Protein AF-A0A1A6GMI3-F1 (afdb_monomer)

Organism: Neotoma lepida (NCBI:txid56216)

pLDDT: mean 97.36, std 2.47, range [84.62, 98.81]

Mean predicted aligned error: 1.96 Å

InterPro domains:
  IPR003591 Leucine-rich repeat, typical subtype [SM00369] (22-43)
  IPR003591 Leucine-rich repeat, typical subtype [SM00369] (45-65)
  IPR032675 Leucine-rich repeat domain superfamily [G3DSA:3.80.10.10] (1-65)
  IPR050216 Leucine-rich repeat domain-containing protein [PTHR48051] (2-65)
  IPR055414 Disease resistance R13L4/SHOC-2-like, LRR domain [PF23598] (2-57)

Radius of gyration: 10.75 Å; Cα contacts (8 Å, |Δi|>4): 142; chains: 1; bounding box: 30×19×25 Å

Structure (mmCIF, N/CA/C/O backbone):
data_AF-A0A1A6GMI3-F1
#
_entry.id   AF-A0A1A6GMI3-F1
#
loop_
_atom_site.group_PDB
_atom_site.id
_atom_site.type_symbol
_atom_site.label_atom_id
_atom_site.label_alt_id
_atom_site.label_comp_id
_atom_site.label_asym_id
_atom_site.label_entity_id
_atom_site.label_seq_id
_atom_site.pdbx_PDB_ins_code
_atom_site.Cartn_x
_atom_site.Cartn_y
_atom_site.Cartn_z
_atom_site.occupancy
_atom_site.B_iso_or_equiv
_atom_site.auth_seq_id
_atom_site.auth_comp_id
_atom_site.auth_asym_id
_atom_site.auth_atom_id
_atom_site.pdbx_PDB_model_num
ATOM 1 N N . THR A 1 1 ? -19.500 0.390 4.542 1.00 84.62 1 THR A N 1
ATOM 2 C CA . THR A 1 1 ? -18.067 0.610 4.845 1.00 84.62 1 THR A CA 1
ATOM 3 C C . THR A 1 1 ? -17.270 -0.553 4.321 1.00 84.62 1 THR A C 1
ATOM 5 O O . THR A 1 1 ? -17.614 -1.682 4.651 1.00 84.62 1 THR A O 1
ATOM 8 N N . LEU A 1 2 ? -16.271 -0.284 3.480 1.00 96.31 2 LEU A N 1
ATOM 9 C CA . LEU A 1 2 ? -15.443 -1.317 2.859 1.00 96.31 2 LEU A CA 1
ATOM 10 C C . LEU A 1 2 ? -14.516 -1.952 3.906 1.00 96.31 2 LEU A C 1
ATOM 12 O O . LEU A 1 2 ? -13.933 -1.233 4.715 1.00 96.31 2 LEU A O 1
ATOM 16 N N . ARG A 1 3 ? -14.432 -3.288 3.916 1.00 98.25 3 ARG A N 1
ATOM 17 C CA . ARG A 1 3 ? -13.600 -4.066 4.857 1.00 98.25 3 ARG A CA 1
ATOM 18 C C . ARG A 1 3 ? -12.517 -4.881 4.164 1.00 98.25 3 ARG A C 1
ATOM 20 O O . ARG A 1 3 ? -11.472 -5.105 4.755 1.00 98.25 3 ARG A O 1
ATOM 27 N N . ALA A 1 4 ? -12.757 -5.303 2.933 1.00 98.62 4 ALA A N 1
ATOM 28 C CA . ALA A 1 4 ? -11.786 -6.021 2.131 1.00 98.62 4 ALA A CA 1
ATOM 29 C C . ALA A 1 4 ? -11.781 -5.429 0.725 1.00 98.62 4 ALA A C 1
ATOM 31 O O . ALA A 1 4 ? -12.847 -5.115 0.190 1.00 98.62 4 ALA A O 1
ATOM 32 N N . LEU A 1 5 ? -10.591 -5.256 0.166 1.00 98.50 5 LEU A N 1
ATOM 33 C CA . LEU A 1 5 ? -10.370 -4.778 -1.187 1.00 98.50 5 LEU A CA 1
ATOM 34 C C . LEU A 1 5 ? -9.374 -5.722 -1.858 1.00 98.50 5 LEU A C 1
ATOM 36 O O . LEU A 1 5 ? -8.243 -5.869 -1.395 1.00 98.50 5 LEU A O 1
ATOM 40 N N . TYR A 1 6 ? -9.823 -6.377 -2.926 1.00 98.56 6 TYR A N 1
ATOM 41 C CA . TYR A 1 6 ? -9.026 -7.311 -3.713 1.00 98.56 6 TYR A CA 1
ATOM 42 C C . TYR A 1 6 ? -8.798 -6.703 -5.093 1.00 98.56 6 TYR A C 1
ATOM 44 O O . TYR A 1 6 ? -9.751 -6.484 -5.836 1.00 98.56 6 TYR A O 1
ATOM 52 N N . LEU A 1 7 ? -7.540 -6.406 -5.391 1.00 98.00 7 LEU A N 1
ATOM 53 C CA . LEU A 1 7 ? -7.056 -5.798 -6.631 1.00 98.00 7 LEU A CA 1
ATOM 54 C C . LEU A 1 7 ? -5.958 -6.665 -7.268 1.00 98.00 7 LEU A C 1
ATOM 56 O O . LEU A 1 7 ? -5.116 -6.167 -8.010 1.00 98.00 7 LEU A O 1
ATOM 60 N N . SER A 1 8 ? -5.933 -7.955 -6.929 1.00 98.19 8 SER A N 1
ATOM 61 C CA . SER A 1 8 ? -4.936 -8.895 -7.436 1.00 98.19 8 SER A CA 1
ATOM 62 C C . SER A 1 8 ? -5.053 -9.120 -8.939 1.00 98.19 8 SER A C 1
ATOM 64 O O . SER A 1 8 ? -6.147 -8.958 -9.478 1.00 98.19 8 SER A O 1
ATOM 66 N N . ASP A 1 9 ? -3.946 -9.494 -9.579 1.00 98.31 9 ASP A N 1
ATOM 67 C CA . ASP A 1 9 ? -3.890 -9.850 -11.003 1.00 98.31 9 ASP A CA 1
ATOM 68 C C . ASP A 1 9 ? -4.339 -8.693 -11.916 1.00 98.31 9 ASP A C 1
ATOM 70 O O . ASP A 1 9 ? -5.228 -8.832 -12.758 1.00 98.31 9 ASP A O 1
ATOM 74 N N . ASN A 1 10 ? -3.753 -7.516 -11.697 1.00 97.62 10 ASN A N 1
ATOM 75 C CA . ASN A 1 10 ? -3.957 -6.320 -12.516 1.00 97.62 10 ASN A CA 1
ATOM 76 C C . ASN A 1 10 ? -2.596 -5.732 -12.922 1.00 97.62 10 ASN A C 1
ATOM 78 O O . ASN A 1 10 ? -1.553 -6.197 -12.480 1.00 97.62 10 ASN A O 1
ATOM 82 N N . ASP A 1 11 ? -2.608 -4.673 -13.729 1.00 97.44 11 ASP A N 1
ATOM 83 C CA . ASP A 1 11 ? -1.391 -3.999 -14.199 1.00 97.44 11 ASP A CA 1
ATOM 84 C C . ASP A 1 11 ? -1.152 -2.668 -13.452 1.00 97.44 11 ASP A C 1
ATOM 86 O O . ASP A 1 11 ? -0.743 -1.666 -14.042 1.00 97.44 11 ASP A O 1
ATOM 90 N N . PHE A 1 12 ? -1.480 -2.588 -12.152 1.00 97.81 12 PHE A N 1
ATOM 91 C CA . PHE A 1 12 ? -1.284 -1.343 -11.404 1.00 97.81 12 PHE A CA 1
ATOM 92 C C . PHE A 1 12 ? 0.202 -1.077 -11.157 1.00 97.81 12 PHE A C 1
ATOM 94 O O . PHE A 1 12 ? 0.859 -1.814 -10.430 1.00 97.81 12 PHE A O 1
ATOM 101 N N . GLU A 1 13 ? 0.703 0.038 -11.686 1.00 97.56 13 GLU A N 1
ATOM 102 C CA . GLU A 1 13 ? 2.053 0.540 -11.388 1.00 97.56 13 GLU A CA 1
ATOM 103 C C . GLU A 1 13 ? 2.096 1.405 -10.119 1.00 97.56 13 GLU A C 1
ATOM 105 O O . GLU A 1 13 ? 3.121 1.488 -9.435 1.00 97.56 13 GLU A O 1
ATOM 110 N N . ILE A 1 14 ? 0.970 2.051 -9.790 1.00 97.06 14 ILE A N 1
ATOM 111 C CA . ILE A 1 14 ? 0.815 2.925 -8.624 1.00 97.06 14 ILE A CA 1
ATOM 112 C C . ILE A 1 14 ? -0.540 2.720 -7.946 1.00 97.06 14 ILE A C 1
ATOM 114 O O . ILE A 1 14 ? -1.539 2.396 -8.588 1.00 97.06 14 ILE A O 1
ATOM 118 N N . LEU A 1 15 ? -0.585 3.006 -6.646 1.00 97.31 15 LEU A N 1
ATOM 119 C CA . LEU A 1 15 ? -1.821 3.114 -5.877 1.00 97.31 15 LEU A CA 1
ATOM 120 C C . LEU A 1 15 ? -2.068 4.589 -5.521 1.00 97.31 15 LEU A C 1
ATOM 122 O O . LEU A 1 15 ? -1.133 5.264 -5.083 1.00 97.31 15 LEU A O 1
ATOM 126 N N . PRO A 1 16 ? -3.291 5.125 -5.691 1.00 97.69 16 PRO A N 1
ATOM 127 C CA . PRO A 1 16 ? -3.558 6.519 -5.367 1.00 97.69 16 PRO A CA 1
ATOM 128 C C . PRO A 1 16 ? -3.470 6.760 -3.847 1.00 97.69 16 PRO A C 1
ATOM 130 O O . PRO A 1 16 ? -3.903 5.900 -3.075 1.00 97.69 16 PRO A O 1
ATOM 133 N N . PRO A 1 17 ? -3.018 7.952 -3.402 1.00 97.69 17 PRO A N 1
ATOM 134 C CA . PRO A 1 17 ? -2.992 8.337 -1.982 1.00 97.69 17 PRO A CA 1
ATOM 135 C C . PRO A 1 17 ? -4.349 8.187 -1.282 1.00 97.69 17 PRO A C 1
ATOM 137 O O . PRO A 1 17 ? -4.429 7.871 -0.100 1.00 97.69 17 PRO A O 1
ATOM 140 N N . ASP A 1 18 ? -5.436 8.333 -2.043 1.00 98.19 18 ASP A N 1
ATOM 141 C CA . ASP A 1 18 ? -6.811 8.175 -1.571 1.00 98.19 18 ASP A CA 1
ATOM 142 C C . ASP A 1 18 ? -7.126 6.793 -0.975 1.00 98.19 18 ASP A C 1
ATOM 144 O O . ASP A 1 18 ? -8.152 6.658 -0.304 1.00 98.19 18 ASP A O 1
ATOM 148 N N . ILE A 1 19 ? -6.254 5.789 -1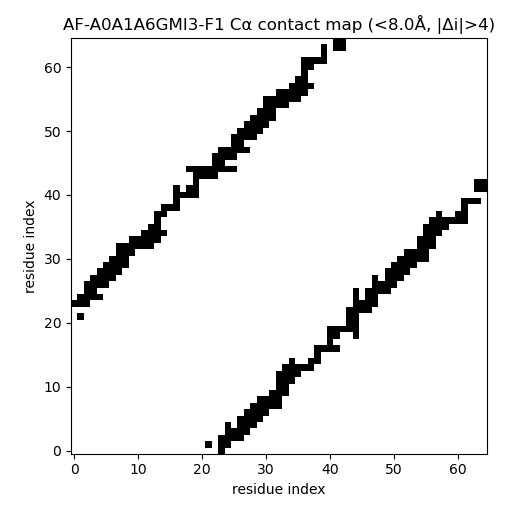.144 1.00 97.62 19 ILE A N 1
ATOM 149 C CA . ILE A 1 19 ? -6.361 4.522 -0.414 1.00 97.62 19 ILE A CA 1
ATOM 150 C C . ILE A 1 19 ? -6.449 4.748 1.103 1.00 97.62 19 ILE A C 1
ATOM 152 O O . ILE A 1 19 ? -7.246 4.077 1.756 1.00 97.62 19 ILE A O 1
ATOM 156 N N . GLY A 1 20 ? -5.735 5.739 1.651 1.00 97.50 20 GLY A N 1
ATOM 157 C CA . GLY A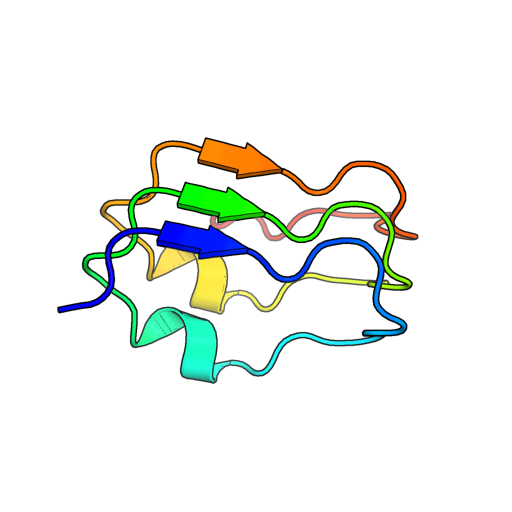 1 20 ? -5.711 6.037 3.088 1.00 97.50 20 GLY A CA 1
ATOM 158 C C . GLY A 1 20 ? -7.076 6.422 3.673 1.00 97.50 20 GLY A C 1
ATOM 159 O O . GLY A 1 20 ? -7.376 6.156 4.839 1.00 97.50 20 GLY A O 1
ATOM 160 N N . LYS A 1 21 ? -8.003 6.896 2.826 1.00 98.12 21 LYS A N 1
ATOM 161 C CA . LYS A 1 21 ? -9.396 7.184 3.214 1.00 98.12 21 LYS A CA 1
ATOM 162 C C . LYS A 1 21 ? -10.170 5.925 3.618 1.00 98.12 21 LYS A C 1
ATOM 164 O O . LYS A 1 21 ? -11.202 6.027 4.290 1.00 98.12 21 LYS A O 1
ATOM 169 N N . LEU A 1 22 ? -9.705 4.732 3.243 1.00 98.06 22 LEU A N 1
ATOM 170 C CA . LEU A 1 22 ? -10.323 3.452 3.590 1.00 98.06 22 LEU A CA 1
ATOM 171 C C . LEU A 1 22 ? -9.967 3.010 5.022 1.00 98.06 22 LEU A C 1
ATOM 173 O O .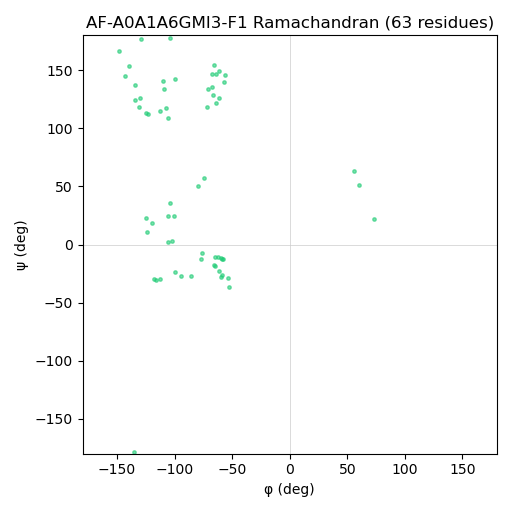 LEU A 1 22 ? -9.624 1.860 5.264 1.00 98.06 22 LEU A O 1
ATOM 177 N N . THR A 1 23 ? -10.133 3.888 6.010 1.00 97.69 23 THR A N 1
ATOM 178 C CA . THR A 1 23 ? -9.717 3.682 7.416 1.00 97.69 23 THR A CA 1
ATOM 179 C C . THR A 1 23 ? -10.361 2.485 8.129 1.00 97.69 23 THR A C 1
ATOM 181 O O . THR A 1 23 ? -9.931 2.103 9.214 1.00 97.69 23 THR A O 1
ATOM 184 N N . LYS A 1 24 ? -11.404 1.873 7.548 1.00 98.50 24 LYS A N 1
ATOM 185 C CA . LYS A 1 24 ? -12.048 0.649 8.068 1.00 98.50 24 LYS A CA 1
ATOM 186 C C . LYS A 1 24 ? -11.653 -0.625 7.316 1.00 98.50 24 LYS A C 1
ATOM 188 O O . LYS A 1 24 ? -12.220 -1.683 7.606 1.00 98.50 24 LYS A O 1
ATOM 193 N N . LEU A 1 25 ? -10.744 -0.522 6.346 1.00 98.56 25 LEU A N 1
ATOM 194 C CA . LEU A 1 25 ? -10.237 -1.650 5.582 1.00 98.56 25 LEU A CA 1
ATOM 195 C C . LEU A 1 25 ? -9.417 -2.560 6.496 1.00 98.56 25 LEU A C 1
ATOM 197 O O . LEU A 1 25 ? -8.638 -2.090 7.312 1.00 98.56 25 LEU A O 1
ATOM 201 N N . GLN A 1 26 ? -9.639 -3.859 6.367 1.00 98.75 26 GLN A N 1
ATOM 202 C CA . GLN A 1 26 ? -9.017 -4.915 7.161 1.00 98.75 26 GLN A CA 1
ATOM 203 C C . GLN A 1 26 ? -8.148 -5.819 6.291 1.00 98.75 26 GLN A C 1
ATOM 205 O O . GLN A 1 26 ? -7.149 -6.339 6.776 1.00 98.75 26 GLN A O 1
ATOM 210 N N . ILE A 1 27 ? -8.507 -5.979 5.016 1.00 98.81 27 ILE A N 1
ATOM 211 C CA . ILE A 1 27 ? -7.763 -6.783 4.048 1.00 98.81 27 ILE A CA 1
ATOM 212 C C . ILE A 1 27 ? -7.542 -5.947 2.789 1.00 98.81 27 ILE A C 1
ATOM 214 O O . ILE A 1 27 ? -8.505 -5.447 2.200 1.00 98.81 27 ILE A O 1
ATOM 218 N N . LEU A 1 28 ? -6.286 -5.828 2.372 1.00 98.62 28 LEU A N 1
ATOM 219 C CA . LEU A 1 28 ? -5.887 -5.248 1.096 1.00 98.62 28 LEU A CA 1
ATOM 220 C C . LEU A 1 28 ? -5.028 -6.264 0.345 1.00 98.62 28 LEU A C 1
ATOM 222 O O . LEU A 1 28 ? -3.921 -6.588 0.775 1.00 98.62 28 LEU A O 1
ATOM 226 N N . SER A 1 29 ? -5.542 -6.774 -0.773 1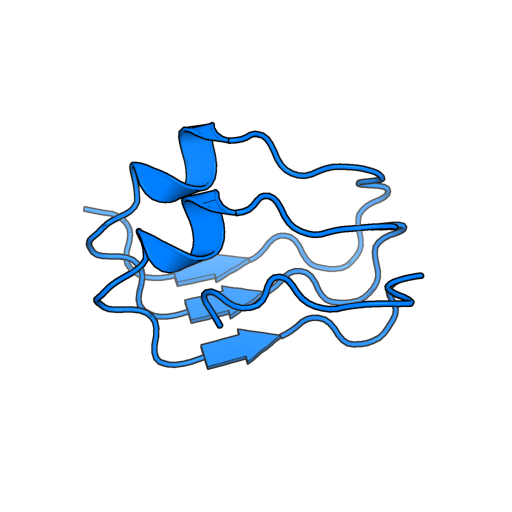.00 98.69 29 SER A N 1
ATOM 227 C CA . SER A 1 29 ? -4.777 -7.635 -1.674 1.00 98.69 29 SER A CA 1
ATOM 228 C C . SER A 1 29 ? -4.416 -6.881 -2.942 1.00 98.69 29 SER A C 1
ATOM 230 O O . SER A 1 29 ? -5.299 -6.480 -3.693 1.00 98.69 29 SER A O 1
ATOM 232 N N . LEU A 1 30 ? -3.118 -6.718 -3.163 1.00 98.56 30 LEU A N 1
ATOM 233 C CA . LEU A 1 30 ? -2.477 -6.100 -4.325 1.00 98.56 30 LEU A CA 1
ATOM 234 C C . LEU A 1 30 ? -1.558 -7.108 -5.033 1.00 98.56 30 LEU A C 1
ATOM 236 O O . LEU A 1 30 ? -0.635 -6.713 -5.736 1.00 98.56 30 LEU A O 1
ATOM 240 N N . ARG A 1 31 ? -1.745 -8.412 -4.783 1.00 98.56 31 ARG A N 1
ATOM 241 C CA . ARG A 1 31 ? -0.882 -9.465 -5.332 1.00 98.56 31 ARG A CA 1
ATOM 242 C C . ARG A 1 31 ? -0.817 -9.399 -6.861 1.00 98.56 31 ARG A C 1
ATOM 244 O O . ARG A 1 31 ? -1.831 -9.082 -7.467 1.00 98.56 31 ARG A O 1
ATOM 251 N N . ASP A 1 32 ? 0.326 -9.738 -7.444 1.00 98.56 32 ASP A N 1
ATOM 252 C CA . ASP A 1 32 ? 0.487 -9.915 -8.890 1.00 98.56 32 ASP A CA 1
ATOM 253 C C . ASP A 1 32 ? 0.048 -8.647 -9.648 1.00 98.56 32 ASP A C 1
ATOM 255 O O . ASP A 1 32 ? -0.956 -8.616 -10.353 1.00 98.56 32 ASP A O 1
ATOM 259 N N . ASN A 1 33 ? 0.780 -7.563 -9.382 1.00 98.62 33 ASN A N 1
ATOM 260 C CA . ASN A 1 33 ? 0.659 -6.249 -10.016 1.00 98.62 33 ASN A CA 1
ATOM 261 C C . ASN A 1 33 ? 2.066 -5.724 -10.354 1.00 98.62 33 ASN A C 1
ATOM 263 O O . ASN A 1 33 ? 3.067 -6.380 -10.080 1.00 98.62 33 ASN A O 1
ATOM 267 N N . ASP A 1 34 ? 2.178 -4.521 -10.913 1.00 98.44 34 ASP A N 1
ATOM 268 C CA . ASP A 1 34 ? 3.463 -3.909 -11.269 1.00 98.44 34 ASP A CA 1
ATOM 269 C C . ASP A 1 34 ? 3.884 -2.777 -10.310 1.00 98.44 34 ASP A C 1
ATOM 271 O O . ASP A 1 34 ? 4.691 -1.918 -10.672 1.00 98.44 34 ASP A O 1
ATOM 275 N N . LEU A 1 35 ? 3.390 -2.776 -9.061 1.00 98.50 35 LEU A N 1
ATOM 276 C CA . LEU A 1 35 ? 3.644 -1.688 -8.110 1.00 98.50 35 LEU A CA 1
ATOM 277 C C . LEU A 1 35 ? 5.139 -1.549 -7.810 1.00 98.50 35 LEU A C 1
ATOM 279 O O . LEU A 1 35 ? 5.793 -2.498 -7.369 1.00 98.50 35 LEU A O 1
ATOM 283 N N . ILE A 1 36 ? 5.664 -0.337 -7.994 1.00 97.88 36 ILE A N 1
ATOM 284 C CA . ILE A 1 36 ? 7.072 0.008 -7.721 1.00 97.88 36 ILE A CA 1
ATOM 285 C C . ILE A 1 36 ? 7.232 0.588 -6.308 1.00 97.88 36 ILE A C 1
ATOM 287 O O . ILE A 1 36 ? 8.278 0.440 -5.673 1.00 97.88 36 ILE A O 1
ATOM 291 N N . SER A 1 37 ? 6.176 1.210 -5.784 1.00 97.31 37 SER A N 1
ATOM 292 C CA . SER A 1 37 ? 6.095 1.719 -4.416 1.00 97.31 37 SER A CA 1
ATOM 293 C C . SER A 1 37 ? 4.663 1.646 -3.881 1.00 97.31 37 SER A C 1
ATOM 295 O O . SER A 1 37 ? 3.705 1.444 -4.630 1.00 97.31 37 SER A O 1
ATOM 297 N N . LEU A 1 38 ? 4.516 1.820 -2.567 1.00 98.19 38 LEU A N 1
ATOM 298 C CA . LEU A 1 38 ? 3.228 2.051 -1.915 1.00 98.19 38 LEU A CA 1
ATOM 299 C C . LEU A 1 38 ? 3.195 3.504 -1.413 1.00 98.19 38 LEU A C 1
ATOM 301 O O . LEU A 1 38 ? 4.222 3.993 -0.932 1.00 98.19 38 LEU A O 1
ATOM 305 N N . PRO A 1 39 ? 2.055 4.210 -1.519 1.00 97.56 39 PRO A N 1
ATOM 306 C CA . PRO A 1 39 ? 1.918 5.554 -0.969 1.00 97.56 39 PRO A CA 1
ATOM 307 C C . PRO A 1 39 ? 2.055 5.519 0.560 1.00 97.56 39 PRO A C 1
ATOM 309 O O . PRO A 1 39 ? 1.609 4.564 1.198 1.00 97.56 39 PRO A O 1
ATOM 312 N N . LYS A 1 40 ? 2.620 6.573 1.163 1.00 98.06 40 LYS A N 1
ATOM 313 C CA . LYS A 1 40 ? 2.748 6.692 2.633 1.00 98.06 40 LYS A CA 1
ATOM 314 C C . LYS A 1 40 ? 1.387 6.635 3.339 1.00 98.06 40 LYS A C 1
ATOM 316 O O . LYS A 1 40 ? 1.283 6.193 4.478 1.00 98.06 40 LYS A O 1
ATOM 321 N N . GLU A 1 41 ? 0.326 7.030 2.632 1.00 98.38 41 GLU A N 1
ATOM 322 C CA . GLU A 1 41 ? -1.066 6.999 3.078 1.00 98.38 41 GLU A CA 1
ATOM 323 C C . GLU A 1 41 ? -1.558 5.573 3.375 1.00 98.38 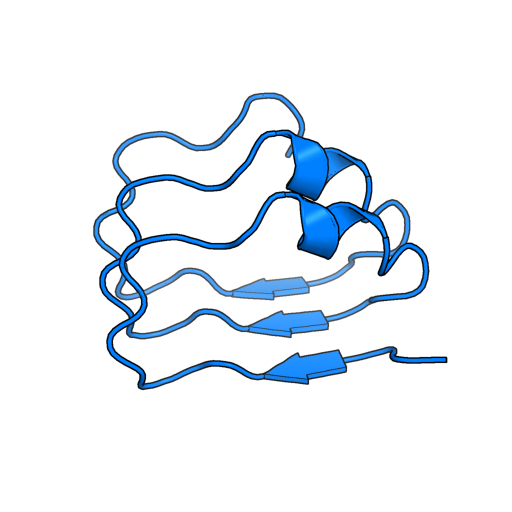41 GLU A C 1
ATOM 325 O O . GLU A 1 41 ? -2.596 5.400 4.011 1.00 98.38 41 GLU A O 1
ATOM 330 N N . ILE A 1 42 ? -0.807 4.530 3.002 1.00 97.81 42 ILE A N 1
ATOM 331 C CA . ILE A 1 42 ? -1.088 3.167 3.462 1.00 97.81 42 ILE A CA 1
ATOM 332 C C . ILE A 1 42 ? -1.036 3.046 4.995 1.00 97.81 42 ILE A C 1
ATOM 334 O O . ILE A 1 42 ? -1.781 2.250 5.562 1.00 97.81 42 ILE A O 1
ATOM 338 N N . GLY A 1 43 ? -0.249 3.894 5.671 1.00 97.62 43 GLY A N 1
ATOM 339 C CA . GLY A 1 43 ? -0.225 4.005 7.132 1.00 97.62 43 GLY A CA 1
ATOM 340 C C . GLY A 1 43 ? -1.525 4.543 7.743 1.00 97.62 43 GLY A C 1
ATOM 341 O O . GLY A 1 43 ? -1.781 4.356 8.930 1.00 97.62 43 GLY A O 1
ATOM 342 N N . GLU A 1 44 ? -2.395 5.176 6.947 1.00 98.31 44 GLU A N 1
ATOM 343 C CA . GLU A 1 44 ? -3.715 5.636 7.401 1.00 98.31 44 GLU A CA 1
ATOM 344 C C . GLU A 1 44 ? -4.729 4.483 7.508 1.00 98.31 44 GLU A C 1
ATOM 346 O O . GLU A 1 44 ? -5.785 4.627 8.140 1.00 98.31 44 GLU A O 1
ATOM 351 N N . LEU A 1 45 ? -4.406 3.306 6.954 1.00 98.06 45 LEU A N 1
ATOM 352 C CA . LEU A 1 45 ? -5.206 2.086 7.058 1.00 98.06 45 LEU A CA 1
ATOM 353 C C . LEU A 1 45 ? -5.083 1.449 8.454 1.00 98.06 45 LEU A C 1
ATOM 355 O O . LEU A 1 45 ? -4.751 0.280 8.606 1.00 98.06 45 LEU A O 1
ATOM 359 N N . THR A 1 46 ? -5.414 2.210 9.496 1.00 96.88 46 THR A N 1
ATOM 360 C CA . THR A 1 46 ? -5.270 1.849 10.922 1.00 96.88 46 THR A CA 1
ATOM 361 C C . THR A 1 46 ? -6.008 0.577 11.364 1.00 96.88 46 THR A C 1
ATOM 363 O O . THR A 1 46 ? -5.783 0.087 12.469 1.00 96.88 46 THR A O 1
ATOM 366 N N . GLN A 1 47 ? -6.914 0.043 10.539 1.00 98.31 47 GLN A N 1
ATOM 367 C CA . GLN A 1 47 ? -7.644 -1.205 10.790 1.00 98.31 47 GLN A CA 1
ATOM 368 C C . GLN A 1 47 ? -7.153 -2.379 9.930 1.00 98.31 47 GLN A C 1
ATOM 370 O O . GLN A 1 47 ? -7.738 -3.466 10.019 1.00 98.31 47 GLN A O 1
ATOM 375 N N . LEU A 1 48 ? -6.118 -2.174 9.108 1.00 98.31 48 LEU A N 1
ATOM 376 C CA . LEU A 1 48 ? -5.570 -3.187 8.218 1.00 98.31 48 LEU A CA 1
ATOM 377 C C . LEU A 1 48 ? -4.926 -4.300 9.041 1.00 98.31 48 LEU A C 1
ATOM 379 O O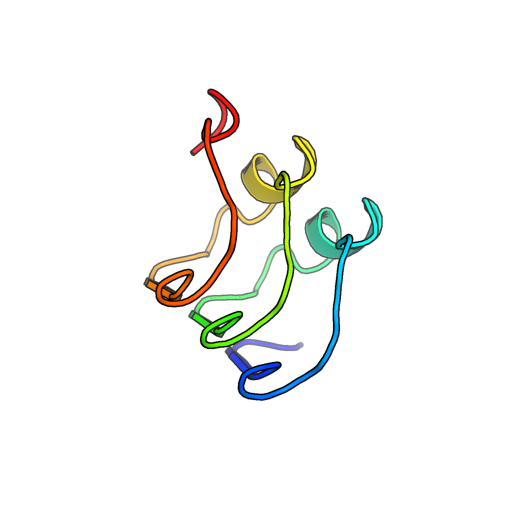 . LEU A 1 48 ? -4.127 -4.062 9.941 1.00 98.31 48 LEU A O 1
ATOM 383 N N . LYS A 1 49 ? -5.313 -5.532 8.734 1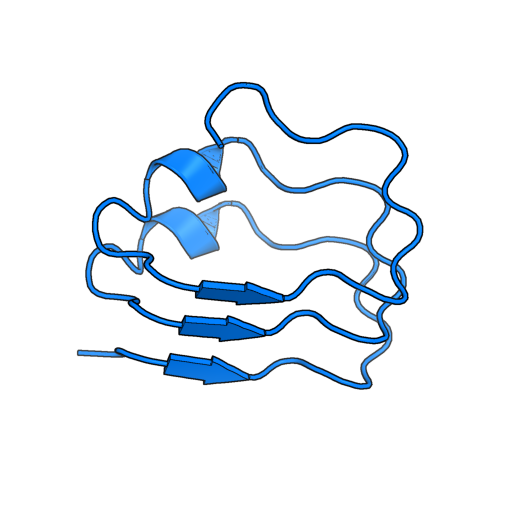.00 98.31 49 LYS A N 1
ATOM 384 C CA . LYS A 1 49 ? -4.810 -6.753 9.371 1.00 98.31 49 LYS A CA 1
ATOM 385 C C . LYS A 1 49 ? -3.994 -7.587 8.401 1.00 98.31 49 LYS A C 1
ATOM 387 O O . LYS A 1 49 ? -3.096 -8.306 8.818 1.00 98.31 49 LYS A O 1
ATOM 392 N N . GLU A 1 50 ? -4.331 -7.500 7.118 1.00 98.56 50 GLU A N 1
ATOM 393 C CA . GLU A 1 50 ? -3.700 -8.271 6.061 1.00 98.56 50 GLU A CA 1
ATOM 394 C C . GLU A 1 50 ? -3.380 -7.372 4.868 1.00 98.56 50 GLU A C 1
ATOM 396 O O . GLU A 1 50 ? -4.272 -6.738 4.297 1.00 98.56 50 GLU A O 1
ATOM 401 N N . LEU A 1 51 ? -2.104 -7.365 4.482 1.00 98.31 51 LEU A N 1
ATOM 402 C CA . LEU A 1 51 ? -1.592 -6.713 3.285 1.00 98.31 51 LEU A CA 1
ATOM 403 C C . LEU A 1 51 ? -0.871 -7.756 2.425 1.00 98.31 51 LEU A C 1
ATOM 405 O O . LEU A 1 51 ? 0.177 -8.271 2.812 1.00 98.31 51 LEU A O 1
ATOM 409 N N . HIS A 1 52 ? -1.431 -8.073 1.258 1.00 98.56 52 HIS A N 1
ATOM 410 C CA . HIS A 1 52 ? -0.844 -9.027 0.311 1.00 98.56 52 HIS A CA 1
ATOM 411 C C . HIS A 1 52 ? -0.255 -8.262 -0.873 1.00 98.56 52 HIS A C 1
ATOM 413 O O . HIS A 1 52 ? -0.999 -7.711 -1.675 1.00 98.56 52 HIS A O 1
ATOM 419 N N . ILE A 1 53 ? 1.074 -8.215 -0.967 1.00 98.12 53 ILE A N 1
ATOM 420 C CA . ILE A 1 53 ? 1.825 -7.440 -1.978 1.00 98.12 53 ILE A CA 1
ATOM 421 C C . ILE A 1 53 ? 2.795 -8.309 -2.793 1.00 98.12 53 ILE A C 1
ATOM 423 O O . ILE A 1 53 ? 3.643 -7.792 -3.517 1.00 98.12 53 ILE A O 1
ATOM 427 N N . GLN A 1 54 ? 2.702 -9.635 -2.665 1.00 98.25 54 GLN A N 1
ATOM 428 C CA . GLN A 1 54 ? 3.571 -10.561 -3.394 1.00 98.25 54 GLN A CA 1
ATOM 429 C C . GLN A 1 54 ? 3.366 -10.406 -4.909 1.00 98.25 54 GLN A C 1
ATOM 431 O O . GLN A 1 54 ? 2.274 -10.054 -5.341 1.00 98.25 54 GLN A O 1
ATOM 436 N N . GLY A 1 55 ? 4.404 -10.647 -5.709 1.00 98.00 55 GLY A N 1
ATOM 437 C CA . GLY A 1 55 ? 4.300 -10.508 -7.166 1.00 98.00 55 GLY A CA 1
ATOM 438 C C . GLY A 1 55 ? 4.241 -9.060 -7.664 1.00 98.00 55 GLY A C 1
ATOM 439 O O . GLY A 1 55 ? 3.751 -8.836 -8.756 1.00 98.00 55 GLY A O 1
ATOM 440 N N . ASN A 1 56 ? 4.727 -8.092 -6.875 1.00 98.69 56 ASN A N 1
ATOM 441 C CA . ASN A 1 56 ? 4.969 -6.711 -7.313 1.00 98.69 56 ASN A CA 1
ATOM 442 C C . ASN A 1 56 ? 6.464 -6.436 -7.529 1.00 98.69 56 ASN A C 1
ATOM 444 O O . ASN A 1 56 ? 7.316 -7.275 -7.232 1.00 98.69 56 ASN A O 1
ATOM 448 N N . ARG A 1 57 ? 6.795 -5.222 -7.984 1.00 98.19 57 ARG A N 1
ATOM 449 C CA . ARG A 1 57 ? 8.170 -4.736 -8.201 1.00 98.19 57 ARG A CA 1
ATOM 450 C C . ARG A 1 57 ? 8.667 -3.826 -7.069 1.00 98.19 57 ARG A C 1
ATOM 452 O O . ARG A 1 57 ? 9.558 -3.003 -7.274 1.00 98.19 57 ARG A O 1
ATOM 459 N N . LEU A 1 58 ? 8.088 -3.973 -5.877 1.00 97.56 58 LEU A N 1
ATOM 460 C CA . LEU A 1 58 ? 8.421 -3.182 -4.694 1.00 97.56 58 LEU A CA 1
ATOM 461 C C . LEU A 1 58 ? 9.867 -3.450 -4.262 1.00 97.56 58 LEU A C 1
ATOM 463 O O . LEU A 1 58 ? 10.231 -4.579 -3.936 1.00 97.56 58 LEU A O 1
ATOM 467 N N . THR A 1 59 ? 10.684 -2.399 -4.220 1.00 94.06 59 THR A N 1
ATOM 468 C CA . THR A 1 59 ? 12.071 -2.465 -3.720 1.00 94.06 59 THR A CA 1
ATOM 469 C C . THR A 1 59 ? 12.200 -1.970 -2.283 1.00 94.06 59 THR A C 1
ATOM 471 O O . THR A 1 59 ? 13.129 -2.348 -1.573 1.00 94.06 59 THR A O 1
ATOM 474 N N . VAL A 1 60 ? 11.255 -1.137 -1.848 1.00 94.94 60 VAL A N 1
ATOM 475 C CA . VAL A 1 60 ? 11.183 -0.560 -0.509 1.00 94.94 60 VAL A CA 1
ATOM 476 C C . VAL A 1 60 ? 9.724 -0.469 -0.079 1.00 94.94 60 VAL A C 1
ATOM 478 O O . VAL A 1 60 ? 8.836 -0.223 -0.898 1.00 94.94 60 VAL A O 1
ATOM 481 N N . LEU A 1 61 ? 9.481 -0.673 1.213 1.00 95.75 61 LEU A N 1
ATOM 482 C CA . LEU A 1 61 ? 8.183 -0.428 1.830 1.00 95.75 61 LEU A CA 1
ATOM 483 C C . LEU A 1 61 ? 8.203 0.931 2.544 1.00 95.75 61 LEU A C 1
ATOM 485 O O . LEU A 1 61 ? 9.242 1.288 3.108 1.00 95.75 61 LEU A O 1
ATOM 489 N N . PRO A 1 62 ? 7.097 1.697 2.513 1.00 93.81 62 PRO A N 1
ATOM 490 C CA . PRO A 1 62 ? 6.987 2.928 3.288 1.00 93.81 62 PRO A CA 1
ATOM 491 C C . PRO A 1 62 ? 7.200 2.637 4.787 1.00 93.81 62 PRO A C 1
ATOM 493 O O . PRO A 1 62 ? 6.723 1.607 5.268 1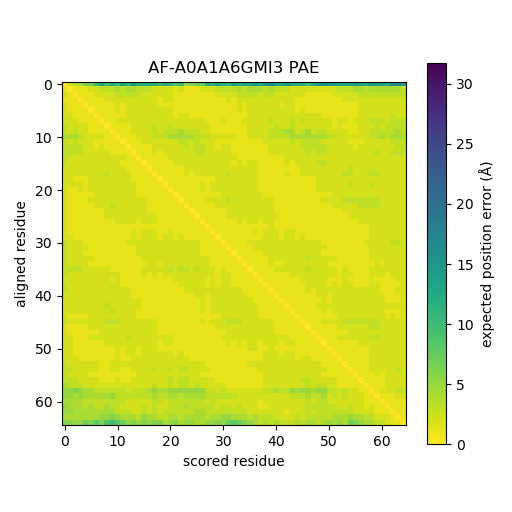.00 93.81 62 PRO A O 1
ATOM 496 N N . PRO A 1 63 ? 7.914 3.505 5.530 1.00 96.00 63 PRO A N 1
ATOM 497 C CA . PRO A 1 63 ? 8.190 3.313 6.958 1.00 96.00 63 PRO A CA 1
ATOM 498 C C . PRO A 1 63 ? 6.936 3.343 7.845 1.00 96.00 63 PRO A C 1
ATOM 500 O O . PRO A 1 63 ? 7.023 3.035 9.029 1.00 96.00 63 PRO A O 1
ATOM 503 N N . GLU A 1 64 ? 5.792 3.751 7.299 1.00 93.06 64 GLU A N 1
ATOM 504 C CA . GLU A 1 64 ? 4.497 3.764 7.972 1.00 93.06 64 GLU A CA 1
ATOM 505 C C . GLU A 1 64 ? 3.828 2.376 8.094 1.00 93.06 64 GLU A C 1
ATOM 507 O O . GLU A 1 64 ? 2.783 2.283 8.742 1.00 93.06 64 GLU A O 1
ATOM 512 N N . LEU A 1 65 ? 4.388 1.327 7.471 1.00 85.62 65 LEU A N 1
ATOM 513 C CA . LEU A 1 65 ? 3.913 -0.066 7.558 1.00 85.62 65 LEU A CA 1
ATOM 514 C C . LEU A 1 65 ? 4.479 -0.843 8.755 1.00 85.62 65 LEU A C 1
ATOM 516 O O . LEU A 1 65 ? 5.663 -0.643 9.107 1.00 85.62 65 LEU A O 1
#

Secondary structure (DSSP, 8-state):
---EEE--SS--S---GGGGG-TT--EEE--SS--S---GGGGG-TT--EEE-TTS--S---TT-

Solvent-accessible surface area (backbone atoms only — not comparable to full-atom values): 3589 Å² total; per-residue (Å²): 134,66,42,68,48,81,55,50,75,43,83,44,50,66,61,68,59,71,60,22,74,43,43,62,21,30,34,41,32,44,27,39,22,48,24,48,50,60,45,64,34,61,45,46,28,78,45,53,78,42,7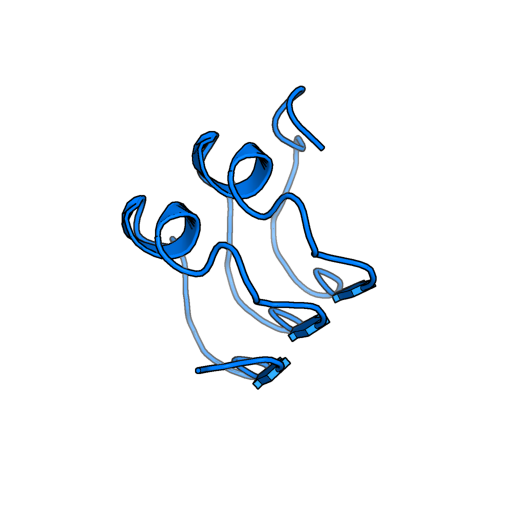8,41,58,57,63,41,57,57,81,57,77,48,88,60,110

Foldseek 3Di:
DEAEDAPAPEADQADDLCVLVPLNYAYYAHHQYAHQAYDLSVLSVPNHNYYHHHNYNHPDYRPSD

Nearest PDB structures (foldseek):
  4u08-assembly2_B  TM=9.961E-01  e=2.862E-05  Leptospira interrogans serovar Copenhageni str. Fiocruz L1-130
  4u06-assembly1_A  TM=9.894E-01  e=3.076E-04  Leptospira interrogans serovar Copenhageni str. Fiocruz L1-130
  7plo-assembly1_O  TM=9.722E-01  e=6.232E-04  Homo sapiens
  8glv-assembly1_Eb  TM=9.753E-01  e=6.645E-04  Chlamydomonas reinhardtii
  4tzh-assembly2_B  TM=8.191E-01  e=6.645E-04  Leptospira interrogans

Sequence (65 aa):
TLRALYLSDNDFEILPPDIGKLTKLQILSLRDNDLISLPKEIGELTQLKELHIQGNRLTVLPPEL